Protein AF-T2JU96-F1 (afdb_monomer)

Sequence (62 aa):
MVIGTPAGFIGADVAKERLNDAQIPHITVNGRKGSAVVAAAIVNGLLDLAWQAYGQSESGAR

Radius of gyration: 15.95 Å; Cα contacts (8 Å, |Δi|>4): 52; chains: 1; bounding box: 26×12×52 Å

pLDDT: mean 85.96, std 12.18, range [47.78, 97.44]

Structure (mmCIF, N/CA/C/O backbone):
data_AF-T2JU96-F1
#
_entry.id   AF-T2JU96-F1
#
loop_
_atom_site.group_PDB
_atom_site.id
_atom_site.type_symbol
_atom_site.label_atom_id
_atom_site.label_alt_id
_atom_site.label_comp_id
_atom_site.label_asym_id
_atom_site.label_entity_id
_atom_site.label_seq_id
_atom_site.pdbx_PDB_ins_code
_atom_site.Cartn_x
_atom_site.Cartn_y
_atom_site.Cartn_z
_atom_site.occupancy
_atom_site.B_iso_or_equiv
_atom_site.auth_seq_id
_atom_site.auth_comp_id
_atom_site.auth_asym_id
_atom_site.auth_atom_id
_atom_site.pdbx_PDB_model_num
ATOM 1 N N . MET A 1 1 ? -8.790 -3.924 0.665 1.00 85.69 1 MET A N 1
ATOM 2 C CA . MET A 1 1 ? -7.756 -2.896 0.422 1.00 85.69 1 MET A CA 1
ATOM 3 C C . MET A 1 1 ? -6.468 -3.587 0.005 1.00 85.69 1 MET A C 1
ATOM 5 O O . MET A 1 1 ? -6.202 -4.660 0.532 1.00 85.69 1 MET A O 1
ATOM 9 N N . VAL A 1 2 ? -5.697 -3.009 -0.918 1.00 92.81 2 VAL A N 1
ATOM 10 C CA . VAL A 1 2 ? -4.417 -3.562 -1.407 1.00 92.81 2 VAL A CA 1
ATOM 11 C C . VAL A 1 2 ? -3.269 -2.595 -1.103 1.00 92.81 2 VAL A C 1
ATOM 13 O O . VAL A 1 2 ? -3.420 -1.394 -1.291 1.00 92.81 2 VAL A O 1
ATOM 16 N N . ILE A 1 3 ? -2.115 -3.098 -0.658 1.00 94.19 3 ILE A N 1
ATOM 17 C CA . ILE A 1 3 ? -0.899 -2.287 -0.481 1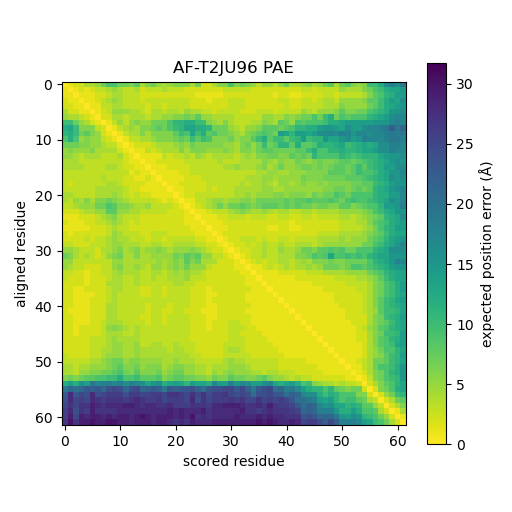.00 94.19 3 ILE A CA 1
ATOM 18 C C . ILE A 1 3 ? 0.145 -2.778 -1.482 1.00 94.19 3 ILE A C 1
ATOM 20 O O . ILE A 1 3 ? 0.674 -3.880 -1.348 1.00 94.19 3 ILE A O 1
ATOM 24 N N . GLY A 1 4 ? 0.413 -1.967 -2.504 1.00 91.88 4 GLY A N 1
ATOM 25 C CA . GLY A 1 4 ? 1.377 -2.269 -3.556 1.00 91.88 4 GLY A CA 1
ATOM 26 C C . GLY A 1 4 ? 2.614 -1.389 -3.437 1.00 91.88 4 GLY A C 1
ATOM 27 O O . GLY A 1 4 ? 2.561 -0.204 -3.737 1.00 91.88 4 GLY A O 1
ATOM 28 N N . THR A 1 5 ? 3.759 -1.955 -3.059 1.00 93.00 5 THR A N 1
ATOM 29 C CA . THR A 1 5 ? 5.037 -1.217 -2.980 1.00 93.00 5 THR A CA 1
ATOM 30 C C . THR A 1 5 ? 6.118 -1.796 -3.904 1.00 93.00 5 THR A C 1
ATOM 32 O O . THR A 1 5 ? 7.247 -2.026 -3.455 1.00 93.00 5 THR A O 1
ATOM 35 N N . PRO A 1 6 ? 5.826 -2.056 -5.198 1.00 88.94 6 PRO A N 1
ATOM 36 C CA . PRO A 1 6 ? 6.810 -2.650 -6.091 1.00 88.94 6 PRO A CA 1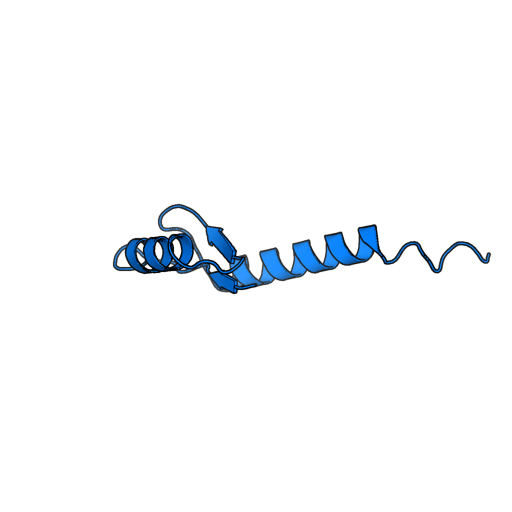
ATOM 37 C C . PRO A 1 6 ? 8.000 -1.701 -6.277 1.00 88.94 6 PRO A C 1
ATOM 39 O O . PRO A 1 6 ? 7.843 -0.529 -6.639 1.00 88.94 6 PRO A O 1
ATOM 42 N N . ALA A 1 7 ? 9.193 -2.228 -6.011 1.00 86.50 7 ALA A N 1
ATOM 43 C CA . ALA A 1 7 ? 10.461 -1.586 -6.315 1.00 86.50 7 ALA A CA 1
ATOM 44 C C . ALA A 1 7 ? 10.881 -1.983 -7.726 1.00 86.50 7 ALA A C 1
ATOM 46 O O . ALA A 1 7 ? 10.802 -3.159 -8.080 1.00 86.50 7 ALA A O 1
ATOM 47 N N . GLY A 1 8 ? 11.368 -1.039 -8.520 1.00 81.69 8 GLY A N 1
ATOM 48 C CA . GLY A 1 8 ? 11.901 -1.395 -9.826 1.00 81.69 8 GLY A CA 1
ATOM 49 C C . GLY A 1 8 ? 11.888 -0.257 -10.823 1.00 81.69 8 GLY A C 1
ATOM 50 O O . GLY A 1 8 ? 11.208 0.751 -10.657 1.00 81.69 8 GLY A O 1
ATOM 51 N N . PHE A 1 9 ? 12.677 -0.454 -11.872 1.00 69.00 9 PHE A N 1
ATOM 52 C CA . PHE A 1 9 ? 12.820 0.476 -12.987 1.00 69.00 9 PHE A CA 1
ATOM 53 C C . PHE A 1 9 ? 12.002 0.039 -14.211 1.00 69.00 9 PHE A C 1
ATOM 55 O O . PHE A 1 9 ? 11.724 0.864 -15.069 1.00 69.00 9 PHE A O 1
ATOM 62 N N . ILE A 1 10 ? 11.620 -1.243 -14.289 1.00 71.88 10 ILE A N 1
ATOM 63 C CA . ILE A 1 10 ? 10.893 -1.846 -15.412 1.00 71.88 10 ILE A CA 1
ATOM 64 C C . ILE A 1 10 ? 9.628 -2.510 -14.856 1.00 71.88 10 ILE A C 1
ATOM 66 O O . ILE A 1 10 ? 9.708 -3.297 -13.917 1.00 71.88 10 ILE A O 1
ATOM 70 N N . GLY A 1 11 ? 8.457 -2.175 -15.403 1.00 72.44 11 GLY A N 1
ATOM 71 C CA . GLY A 1 11 ? 7.171 -2.801 -15.058 1.00 72.44 11 GLY A CA 1
ATOM 72 C C . GLY A 1 11 ? 6.530 -2.351 -13.737 1.00 72.44 11 GLY A C 1
ATOM 73 O O . GLY A 1 11 ? 5.330 -2.550 -13.559 1.00 72.44 11 GLY A O 1
ATOM 74 N N . ALA A 1 12 ? 7.279 -1.696 -12.842 1.00 77.19 12 ALA A N 1
ATOM 75 C CA . ALA A 1 12 ? 6.732 -1.130 -11.606 1.00 77.19 12 ALA A CA 1
ATOM 76 C C . ALA A 1 12 ? 5.664 -0.060 -11.888 1.00 77.19 12 ALA A C 1
ATOM 78 O O . ALA A 1 12 ? 4.653 -0.023 -11.193 1.00 77.19 12 ALA A O 1
ATOM 79 N N . ASP A 1 13 ? 5.856 0.755 -12.926 1.00 80.56 13 ASP A N 1
ATOM 80 C CA . ASP A 1 13 ? 4.893 1.787 -13.323 1.00 80.56 13 ASP A CA 1
ATOM 81 C C . ASP A 1 13 ? 3.621 1.165 -13.924 1.00 80.56 13 ASP A C 1
ATOM 83 O O . ASP A 1 13 ? 2.520 1.517 -13.515 1.00 80.56 13 ASP A O 1
ATOM 87 N N . VAL A 1 14 ? 3.754 0.129 -14.763 1.00 82.81 14 VAL A N 1
ATOM 88 C CA . VAL A 1 14 ? 2.609 -0.609 -15.339 1.00 82.81 14 VAL A CA 1
ATOM 89 C C . VAL A 1 14 ? 1.7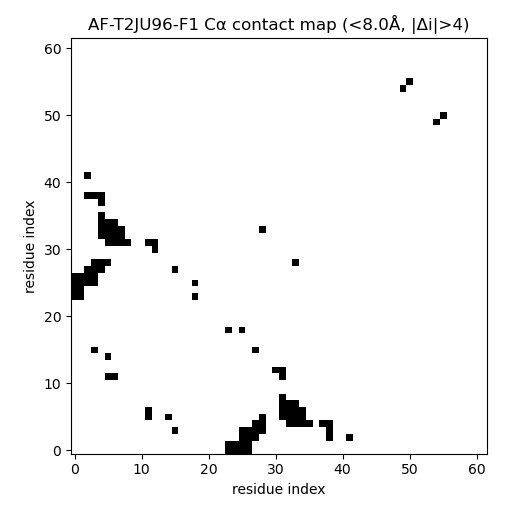68 -1.285 -14.252 1.00 82.81 14 VAL A C 1
ATOM 91 O O . VAL A 1 14 ? 0.540 -1.287 -14.311 1.00 82.81 14 VAL A O 1
ATOM 94 N N . ALA A 1 15 ? 2.410 -1.869 -13.237 1.00 83.56 15 ALA A N 1
ATOM 95 C CA . ALA A 1 15 ? 1.697 -2.459 -12.106 1.00 83.56 15 ALA A CA 1
ATOM 96 C C . ALA A 1 15 ? 0.913 -1.404 -11.304 1.00 83.56 15 ALA A C 1
ATOM 98 O O . ALA A 1 15 ? -0.165 -1.704 -10.796 1.00 83.56 15 ALA A O 1
ATOM 99 N N . LYS A 1 16 ? 1.436 -0.174 -11.208 1.00 84.31 16 LYS A N 1
ATOM 100 C CA . LYS A 1 16 ? 0.786 0.948 -10.515 1.00 84.31 16 LYS A CA 1
ATOM 101 C C . LYS A 1 16 ? -0.368 1.517 -11.318 1.00 84.31 16 LYS A C 1
ATOM 103 O O . LYS A 1 16 ? -1.420 1.730 -10.738 1.00 84.31 16 LYS A O 1
ATOM 108 N N . GLU A 1 17 ? -0.205 1.696 -12.625 1.00 86.12 17 GLU A N 1
ATOM 109 C CA . GLU A 1 17 ? -1.289 2.114 -13.520 1.00 86.12 17 GLU A CA 1
ATOM 110 C C . GLU A 1 17 ? -2.466 1.145 -13.444 1.00 86.12 17 GLU A C 1
ATOM 112 O O . GLU A 1 17 ? -3.581 1.559 -13.153 1.00 86.12 17 GLU A O 1
ATOM 117 N N . ARG A 1 18 ? -2.211 -0.165 -13.538 1.00 87.44 18 ARG A N 1
ATOM 118 C CA . ARG A 1 18 ? -3.269 -1.178 -13.386 1.00 87.44 18 ARG A CA 1
ATOM 119 C C . ARG A 1 18 ? -3.965 -1.127 -12.030 1.00 87.44 18 ARG A C 1
ATOM 121 O O . ARG A 1 18 ? -5.151 -1.425 -11.945 1.00 87.44 18 ARG A O 1
ATOM 128 N N . LEU A 1 19 ? -3.224 -0.818 -10.967 1.00 87.31 19 LEU A N 1
ATOM 129 C CA . LEU A 1 19 ? -3.790 -0.699 -9.627 1.00 87.31 19 LEU A CA 1
ATOM 130 C C . LEU A 1 19 ? -4.604 0.595 -9.472 1.00 87.31 19 LEU A C 1
ATOM 132 O O . LEU A 1 19 ? -5.645 0.562 -8.826 1.00 87.31 19 LEU A O 1
ATOM 136 N N . ASN A 1 20 ? -4.170 1.690 -10.102 1.00 86.44 20 ASN A N 1
ATOM 137 C CA . ASN A 1 20 ? -4.906 2.954 -10.175 1.00 86.44 20 ASN A CA 1
ATOM 138 C C . ASN A 1 20 ? -6.212 2.811 -10.967 1.00 86.44 20 ASN A C 1
ATOM 140 O O . ASN A 1 20 ? -7.231 3.367 -10.566 1.00 86.44 20 ASN A O 1
ATOM 144 N N . ASP A 1 21 ? -6.188 2.037 -12.052 1.00 91.44 21 ASP A N 1
ATOM 145 C CA . ASP A 1 21 ? -7.369 1.735 -12.865 1.00 91.44 21 ASP A CA 1
ATOM 146 C C . ASP A 1 21 ? -8.318 0.749 -12.168 1.00 91.44 21 ASP A C 1
ATOM 148 O O . ASP A 1 21 ? -9.503 0.656 -12.501 1.00 91.44 21 ASP A O 1
ATOM 152 N N . ALA A 1 22 ? -7.821 -0.007 -11.187 1.00 88.88 22 ALA A N 1
ATOM 153 C CA . ALA A 1 22 ? -8.653 -0.909 -10.417 1.00 88.88 22 ALA A CA 1
ATOM 154 C C . ALA A 1 22 ? -9.568 -0.108 -9.476 1.00 88.88 22 ALA A C 1
ATOM 156 O O . ALA A 1 22 ? -9.112 0.670 -8.641 1.00 88.88 22 ALA A O 1
ATOM 157 N N . GLN A 1 23 ? -10.878 -0.367 -9.528 1.00 91.38 23 GLN A N 1
ATOM 158 C CA . GLN A 1 23 ? -11.868 0.234 -8.621 1.00 91.38 23 GLN A CA 1
ATOM 159 C C . GLN A 1 23 ? -11.837 -0.385 -7.209 1.00 91.38 23 GLN A C 1
ATOM 161 O O . GLN A 1 23 ? -12.873 -0.627 -6.591 1.00 91.38 23 GLN A O 1
ATOM 166 N N . ILE A 1 24 ? -10.643 -0.683 -6.697 1.00 93.19 24 ILE A N 1
ATOM 167 C CA . ILE A 1 24 ? -10.426 -1.220 -5.357 1.00 93.19 24 ILE A CA 1
ATOM 168 C C . ILE A 1 24 ? -9.605 -0.222 -4.534 1.00 93.19 24 ILE A C 1
ATOM 170 O O . ILE A 1 24 ? -8.616 0.323 -5.034 1.00 93.19 24 ILE A O 1
ATOM 174 N N . PRO A 1 25 ? -9.953 0.004 -3.254 1.00 94.56 25 PRO A N 1
ATOM 175 C CA . PRO A 1 25 ? -9.139 0.832 -2.377 1.00 94.56 25 PRO A CA 1
ATOM 176 C C . PRO A 1 25 ? -7.717 0.281 -2.277 1.00 9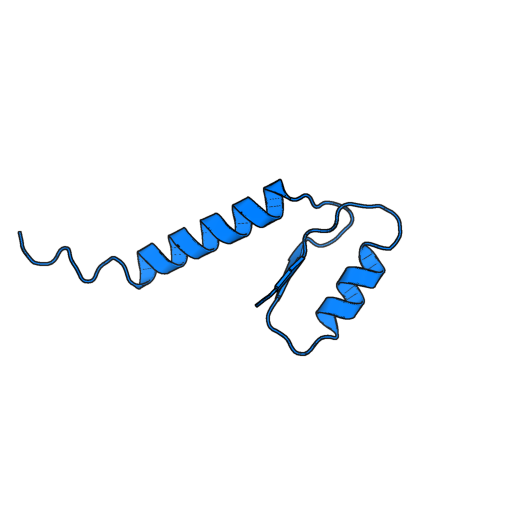4.56 25 PRO A C 1
ATOM 178 O O . PRO A 1 25 ? -7.523 -0.899 -1.947 1.00 94.56 25 PRO A O 1
ATOM 181 N N . HIS A 1 26 ? -6.725 1.127 -2.527 1.00 93.81 26 HIS A N 1
ATOM 182 C CA . HIS A 1 26 ? -5.330 0.727 -2.488 1.00 93.81 26 HIS A CA 1
ATOM 183 C C . HIS A 1 26 ? -4.407 1.852 -2.020 1.00 93.81 26 HIS A C 1
ATOM 185 O O . HIS A 1 26 ? -4.755 3.029 -2.058 1.00 93.81 26 HIS A O 1
ATOM 191 N N . ILE A 1 27 ? -3.213 1.461 -1.582 1.00 94.69 27 ILE A N 1
ATOM 192 C CA . ILE A 1 27 ? -2.109 2.357 -1.242 1.00 94.69 27 ILE A CA 1
ATOM 193 C C . ILE A 1 27 ? -0.896 1.921 -2.064 1.00 94.69 27 ILE A C 1
ATOM 195 O O . ILE A 1 27 ? -0.544 0.739 -2.081 1.00 94.69 27 ILE A O 1
ATOM 199 N N . THR A 1 28 ? -0.250 2.871 -2.738 1.00 92.50 28 THR A N 1
ATOM 200 C CA . THR A 1 28 ? 0.967 2.637 -3.523 1.00 92.50 28 THR A CA 1
ATOM 201 C C . THR A 1 28 ? 1.971 3.773 -3.350 1.00 92.50 28 THR A C 1
ATOM 203 O O . THR A 1 28 ? 1.615 4.875 -2.935 1.00 92.50 28 THR A O 1
ATOM 206 N N . VAL A 1 29 ? 3.245 3.503 -3.641 1.00 89.88 29 VAL A N 1
ATOM 207 C CA . VAL A 1 29 ? 4.322 4.505 -3.599 1.00 89.88 29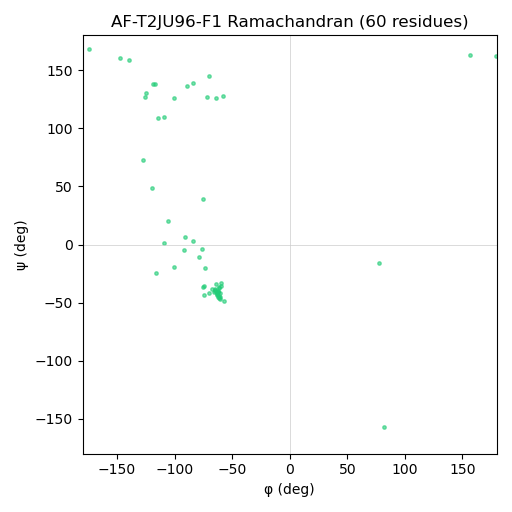 VAL A CA 1
ATOM 208 C C . VAL A 1 29 ? 4.616 4.990 -5.013 1.00 89.88 29 VAL A C 1
ATOM 210 O O . VAL A 1 29 ? 4.935 4.187 -5.892 1.00 89.88 29 VAL A O 1
ATOM 213 N N . ASN A 1 30 ? 4.570 6.304 -5.228 1.00 85.94 30 ASN A N 1
ATOM 214 C CA . ASN A 1 30 ? 4.867 6.903 -6.529 1.00 85.94 30 ASN A CA 1
ATOM 215 C C . ASN A 1 30 ? 6.361 6.802 -6.893 1.00 85.94 30 ASN A C 1
ATOM 217 O O . ASN A 1 30 ? 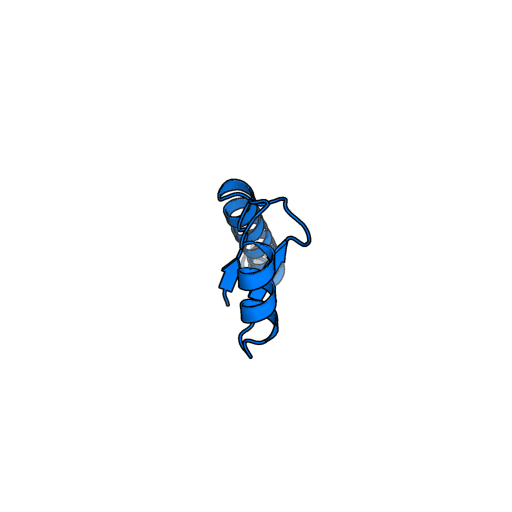7.248 6.913 -6.042 1.00 85.94 30 ASN A O 1
ATOM 221 N N . GLY A 1 31 ? 6.644 6.624 -8.187 1.00 84.19 31 GLY A N 1
ATOM 222 C CA . GLY A 1 31 ? 8.002 6.510 -8.730 1.00 84.19 31 GLY A CA 1
ATOM 223 C C .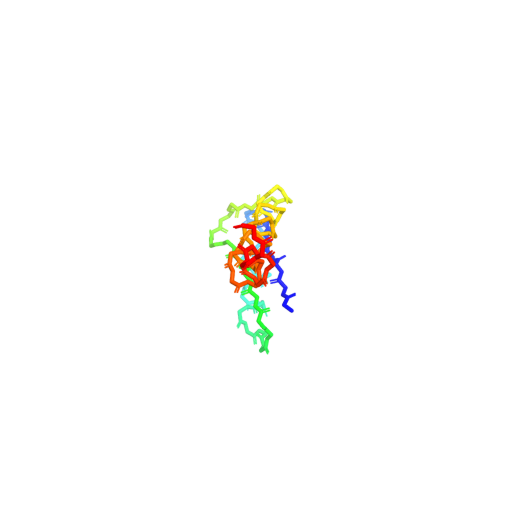 GLY A 1 31 ? 8.602 5.109 -8.586 1.00 84.19 31 GLY A C 1
ATOM 224 O O . GLY A 1 31 ? 7.892 4.128 -8.454 1.00 84.19 31 GLY A O 1
ATOM 225 N N . ARG A 1 32 ? 9.931 4.982 -8.602 1.00 85.25 32 ARG A N 1
ATOM 226 C CA . ARG A 1 32 ? 10.614 3.665 -8.675 1.00 85.25 32 ARG A CA 1
ATOM 227 C C . ARG A 1 32 ? 10.955 3.042 -7.316 1.00 85.25 32 ARG A C 1
ATOM 229 O O . ARG A 1 32 ? 11.495 1.938 -7.248 1.00 85.25 32 ARG A O 1
ATOM 236 N N . LYS A 1 33 ? 10.693 3.774 -6.229 1.00 87.69 33 LYS A N 1
ATOM 237 C CA . LYS A 1 33 ? 11.001 3.348 -4.859 1.00 87.69 33 LYS A CA 1
ATOM 238 C C . LYS A 1 33 ? 9.876 2.467 -4.320 1.00 87.69 33 LYS A C 1
ATOM 240 O O . LYS A 1 33 ? 8.701 2.760 -4.511 1.00 87.69 33 LYS A O 1
ATOM 245 N N . GLY A 1 34 ? 10.261 1.413 -3.618 1.00 89.25 34 GLY A N 1
ATOM 246 C CA . GLY A 1 34 ? 9.358 0.455 -2.997 1.00 89.25 34 GLY A CA 1
ATOM 247 C C . GLY A 1 34 ? 10.165 -0.633 -2.300 1.00 89.25 34 GLY A C 1
ATOM 248 O O . GLY A 1 34 ? 11.363 -0.764 -2.547 1.00 89.25 34 GLY A O 1
ATOM 249 N N . SER A 1 35 ? 9.535 -1.371 -1.395 1.00 93.44 35 SER A N 1
ATOM 250 C CA . SER A 1 35 ? 10.050 -2.619 -0.822 1.00 93.44 35 SER A CA 1
ATOM 251 C C . SER A 1 35 ? 8.980 -3.250 0.068 1.00 93.44 35 SER A C 1
ATOM 253 O O . SER A 1 35 ? 7.998 -2.599 0.443 1.00 93.44 35 SER A O 1
ATOM 255 N N . ALA A 1 36 ? 9.203 -4.500 0.473 1.00 93.88 36 ALA A N 1
ATOM 256 C CA . ALA A 1 36 ? 8.387 -5.149 1.497 1.00 93.88 36 ALA A CA 1
ATOM 257 C C . ALA A 1 36 ? 8.424 -4.394 2.841 1.00 93.88 36 ALA A C 1
ATOM 259 O O . ALA A 1 36 ? 7.411 -4.320 3.529 1.00 93.88 36 ALA A O 1
ATOM 260 N N . VAL A 1 37 ? 9.558 -3.766 3.183 1.00 96.19 37 VAL A N 1
ATOM 261 C CA . VAL A 1 37 ? 9.696 -2.958 4.409 1.00 96.19 37 VAL A CA 1
ATOM 262 C C . VAL A 1 37 ? 8.743 -1.764 4.381 1.00 96.19 37 VAL A C 1
ATOM 264 O O . VAL A 1 37 ? 8.093 -1.474 5.380 1.00 96.19 37 VAL A O 1
ATOM 267 N N . VAL A 1 38 ? 8.603 -1.105 3.227 1.00 94.88 38 VAL A N 1
ATOM 268 C CA . VAL A 1 38 ? 7.653 0.006 3.080 1.00 94.88 38 VAL A CA 1
ATOM 269 C C . VAL A 1 38 ? 6.209 -0.482 3.218 1.00 94.88 38 VAL A C 1
ATOM 271 O O . VAL A 1 38 ? 5.419 0.175 3.886 1.00 94.88 38 VAL A O 1
ATOM 274 N N . ALA A 1 39 ? 5.863 -1.646 2.653 1.00 95.38 39 ALA A N 1
ATOM 275 C CA . ALA A 1 39 ? 4.525 -2.218 2.830 1.00 95.38 39 ALA A CA 1
ATOM 276 C C . ALA A 1 39 ? 4.225 -2.517 4.306 1.00 95.38 39 ALA A C 1
ATOM 278 O O . ALA A 1 39 ? 3.167 -2.132 4.798 1.00 95.38 39 ALA A O 1
ATOM 279 N N . ALA A 1 40 ? 5.166 -3.140 5.022 1.00 97.19 40 ALA A N 1
ATOM 280 C CA . ALA A 1 40 ? 5.023 -3.415 6.450 1.00 97.19 40 ALA A CA 1
ATOM 281 C C . ALA A 1 40 ? 4.856 -2.125 7.270 1.00 97.19 40 ALA A C 1
ATOM 283 O O . ALA A 1 40 ? 3.989 -2.056 8.136 1.00 97.19 40 ALA A O 1
ATOM 284 N N . ALA A 1 41 ? 5.621 -1.075 6.957 1.00 97.31 41 ALA A N 1
ATOM 285 C CA . ALA A 1 41 ? 5.491 0.222 7.617 1.00 97.31 41 ALA A CA 1
ATOM 286 C C . ALA A 1 41 ? 4.110 0.866 7.391 1.00 97.31 41 ALA A C 1
ATOM 288 O O . ALA A 1 41 ? 3.537 1.415 8.328 1.00 97.31 41 ALA A O 1
ATOM 289 N N . ILE A 1 42 ? 3.550 0.762 6.178 1.00 96.81 42 ILE A N 1
ATOM 290 C CA . ILE A 1 42 ? 2.189 1.242 5.879 1.00 96.81 42 ILE A CA 1
ATOM 291 C C . ILE A 1 42 ? 1.158 0.479 6.718 1.00 96.81 42 ILE A C 1
ATOM 293 O O . ILE A 1 42 ? 0.276 1.100 7.305 1.00 96.81 42 ILE A O 1
ATOM 297 N N . VAL A 1 43 ? 1.274 -0.852 6.807 1.00 96.75 43 VAL A N 1
ATOM 298 C CA . VAL A 1 43 ? 0.379 -1.674 7.640 1.00 96.75 43 VAL A CA 1
ATOM 299 C C . VAL A 1 43 ? 0.469 -1.264 9.107 1.00 96.75 43 VAL A C 1
ATOM 301 O O . VAL A 1 43 ? -0.565 -1.045 9.730 1.00 96.75 43 VAL A O 1
ATOM 304 N N . ASN A 1 44 ? 1.680 -1.099 9.643 1.00 97.44 44 ASN A N 1
ATOM 305 C CA . ASN A 1 44 ? 1.875 -0.681 11.031 1.00 97.44 44 ASN A CA 1
ATOM 306 C C . ASN A 1 44 ? 1.257 0.698 11.298 1.00 97.44 44 ASN A C 1
ATOM 308 O O . ASN A 1 44 ? 0.504 0.848 12.252 1.00 97.44 44 ASN A O 1
ATOM 312 N N . GLY A 1 45 ? 1.474 1.675 10.413 1.00 97.38 45 GLY A N 1
ATOM 313 C CA . GLY A 1 45 ? 0.857 2.997 10.553 1.00 97.38 45 GLY A CA 1
ATOM 314 C C . GLY A 1 45 ? -0.676 2.955 10.514 1.00 97.38 45 GLY A C 1
ATOM 315 O O . GLY A 1 45 ? -1.333 3.677 11.258 1.00 97.38 45 GLY A O 1
ATOM 316 N N . LEU A 1 46 ? -1.269 2.083 9.692 1.00 96.50 46 LEU A N 1
ATOM 317 C CA . LEU A 1 46 ? -2.722 1.881 9.677 1.00 96.50 46 LEU A CA 1
ATOM 318 C C . LEU A 1 46 ? -3.237 1.244 10.972 1.00 96.50 46 LEU A C 1
ATOM 320 O O . LEU A 1 46 ? -4.306 1.628 11.443 1.00 96.50 46 LEU A O 1
ATOM 324 N N . LEU A 1 47 ? -2.495 0.293 11.546 1.00 96.12 47 LEU A N 1
ATOM 325 C CA . LEU A 1 47 ? -2.823 -0.296 12.845 1.00 96.12 47 LEU A CA 1
ATOM 326 C C . LEU A 1 47 ? -2.767 0.757 13.955 1.00 96.12 47 LEU A C 1
ATOM 328 O O . LEU A 1 47 ? -3.699 0.831 14.751 1.00 96.12 47 LEU A O 1
ATOM 332 N N . ASP A 1 48 ? -1.742 1.609 13.961 1.00 97.19 48 ASP A N 1
ATOM 333 C CA . ASP A 1 48 ? -1.617 2.702 14.929 1.00 97.19 48 ASP A CA 1
ATOM 334 C C . ASP A 1 48 ? -2.789 3.688 14.814 1.00 97.19 48 ASP A C 1
ATOM 336 O O . ASP A 1 48 ? -3.379 4.073 15.824 1.00 97.19 48 ASP A O 1
ATOM 340 N N . LEU A 1 49 ? -3.176 4.063 13.589 1.00 95.75 49 LEU A N 1
ATOM 341 C CA . LEU A 1 49 ? -4.339 4.923 13.344 1.00 95.75 49 LEU A CA 1
ATOM 342 C C . LEU A 1 49 ? -5.646 4.265 13.803 1.00 95.75 49 LEU A C 1
ATOM 344 O O . LEU A 1 49 ? -6.479 4.921 14.428 1.00 95.75 49 LEU A O 1
ATOM 348 N N . ALA A 1 50 ? -5.824 2.969 13.534 1.00 94.94 50 ALA A N 1
ATOM 349 C CA . ALA A 1 50 ? -6.986 2.223 14.003 1.00 94.94 50 ALA A CA 1
ATOM 350 C C . ALA A 1 50 ? -7.025 2.168 15.537 1.00 94.94 50 ALA A C 1
ATOM 352 O O . ALA A 1 50 ? -8.076 2.386 16.137 1.00 94.94 50 ALA A O 1
ATOM 353 N N . TRP A 1 51 ? -5.883 1.947 16.187 1.00 94.25 51 TRP A N 1
ATOM 354 C CA . TRP A 1 51 ? -5.797 1.945 17.642 1.00 94.25 51 TRP A CA 1
ATOM 355 C C . TRP A 1 51 ? -6.109 3.319 18.241 1.00 94.25 51 TRP A C 1
ATOM 357 O O . TRP A 1 51 ? -6.826 3.411 19.230 1.00 94.25 51 TRP A O 1
ATOM 367 N N . GLN A 1 52 ? -5.647 4.407 17.628 1.00 93.31 52 GLN A N 1
ATOM 368 C CA . GLN A 1 52 ? -5.985 5.761 18.078 1.00 93.31 52 GLN A CA 1
ATOM 369 C C . GLN A 1 52 ? -7.480 6.068 17.933 1.00 93.31 52 GLN A C 1
ATOM 371 O O . GLN A 1 52 ? -8.057 6.718 18.807 1.00 93.31 52 GLN A O 1
ATOM 376 N N . ALA A 1 53 ? -8.104 5.590 16.853 1.00 92.50 53 ALA A N 1
ATOM 377 C CA . ALA A 1 53 ? -9.518 5.815 16.572 1.00 92.50 53 ALA A CA 1
ATOM 378 C C . ALA A 1 53 ? -10.457 4.954 17.436 1.00 92.50 53 ALA A C 1
ATOM 380 O O . ALA A 1 53 ? -11.519 5.428 17.832 1.00 92.50 53 ALA A O 1
ATOM 381 N N . TYR A 1 54 ? -10.080 3.705 17.735 1.00 88.44 54 TYR A N 1
ATOM 382 C CA . TYR A 1 54 ? -10.963 2.722 18.383 1.00 88.44 54 TYR A CA 1
ATOM 383 C C . TYR A 1 54 ? -10.495 2.261 19.776 1.00 88.44 54 TYR A C 1
ATOM 385 O O . TYR A 1 54 ? -11.314 1.858 20.601 1.00 88.44 54 TYR A O 1
ATOM 393 N N . GLY A 1 55 ? -9.199 2.346 20.076 1.00 74.44 55 GLY A N 1
ATOM 394 C CA . GLY A 1 55 ? -8.585 1.873 21.324 1.00 74.44 55 GLY A CA 1
ATOM 395 C C . GLY A 1 55 ? -8.817 2.772 22.544 1.00 74.44 55 GLY A C 1
ATOM 396 O O . GLY A 1 55 ? -8.434 2.410 23.651 1.00 74.44 55 GLY A O 1
ATOM 397 N N . GLN A 1 56 ? -9.470 3.928 22.383 1.00 63.34 56 GLN A N 1
ATOM 398 C CA . GLN A 1 56 ? -9.803 4.833 23.495 1.00 63.34 56 GLN A CA 1
ATOM 399 C C . GLN A 1 56 ? -11.103 4.464 24.236 1.00 63.34 56 GLN A C 1
ATOM 401 O O . GLN A 1 56 ? -11.485 5.168 25.168 1.00 63.34 56 GLN A O 1
ATOM 406 N N . SER A 1 57 ? -11.780 3.366 23.876 1.00 60.28 57 SER A N 1
ATOM 407 C CA . SER A 1 57 ? -13.025 2.964 24.556 1.00 60.28 57 SER A CA 1
ATOM 408 C C . SER A 1 57 ? -12.830 2.264 25.915 1.00 60.28 57 SER A C 1
ATOM 410 O O . SER A 1 57 ? -13.796 2.145 26.662 1.00 60.28 57 SER A O 1
ATOM 412 N N . GLU A 1 58 ? -11.604 1.872 26.292 1.00 60.50 58 GLU A N 1
ATOM 413 C CA . GLU A 1 58 ? -11.354 1.077 27.515 1.00 60.50 58 GLU A CA 1
ATOM 414 C C . GLU A 1 58 ? -10.651 1.815 28.673 1.00 60.50 58 GLU A C 1
ATOM 416 O O . GLU A 1 58 ? -10.455 1.223 29.731 1.00 60.50 58 GLU A O 1
ATOM 421 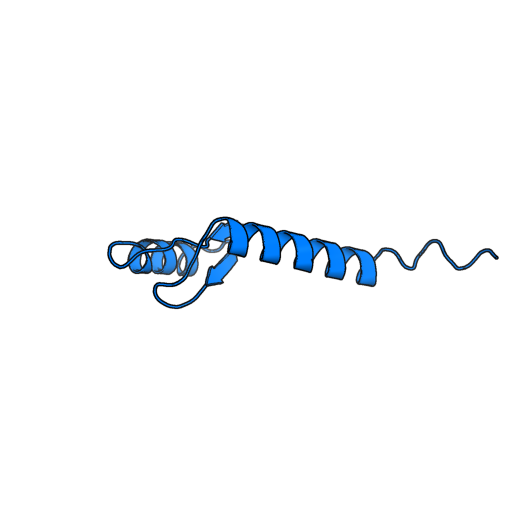N N . SER A 1 59 ? -10.317 3.107 28.555 1.00 58.03 59 SER A N 1
ATOM 422 C CA . SER A 1 59 ? -9.590 3.835 29.624 1.00 58.03 59 SER A CA 1
ATOM 423 C C . SER A 1 59 ? -10.444 4.820 30.440 1.00 58.03 59 SER A C 1
ATOM 425 O O . SER A 1 59 ? -9.916 5.718 31.089 1.00 58.03 59 SER A O 1
ATOM 427 N N . GLY A 1 60 ? -11.770 4.653 30.430 1.00 56.19 60 GLY A N 1
ATOM 428 C CA . GLY A 1 60 ? -12.713 5.439 31.243 1.00 56.19 60 GLY A CA 1
ATOM 429 C C . GLY A 1 60 ? -13.038 4.850 32.623 1.00 56.19 60 GLY A C 1
ATOM 430 O O . GLY A 1 60 ? -13.919 5.367 33.303 1.00 56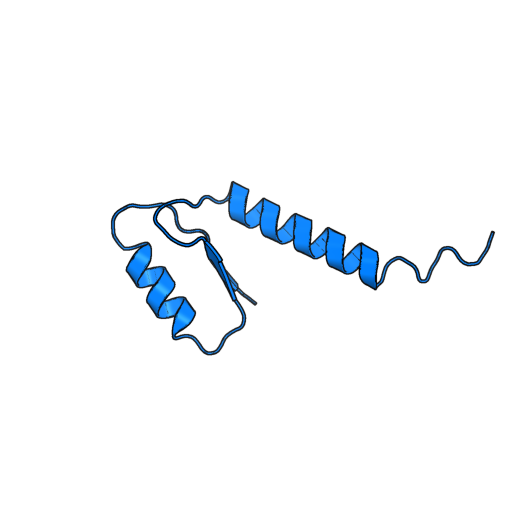.19 60 GLY A O 1
ATOM 431 N N . ALA A 1 61 ? -12.375 3.769 33.038 1.00 56.78 61 ALA A N 1
ATOM 432 C CA . ALA A 1 61 ? -12.597 3.134 34.335 1.00 56.78 61 ALA A CA 1
ATOM 433 C C . ALA A 1 61 ? -11.276 2.962 35.089 1.00 56.78 61 ALA A C 1
ATOM 435 O O . ALA A 1 61 ? -10.758 1.851 35.191 1.00 56.78 61 ALA A O 1
ATOM 436 N N . ARG A 1 62 ? -10.723 4.068 35.593 1.00 47.78 62 ARG A N 1
ATOM 437 C CA . ARG A 1 62 ? -9.778 4.104 36.716 1.00 47.78 62 ARG A CA 1
ATOM 438 C C . ARG A 1 62 ? -9.713 5.501 37.308 1.00 47.78 62 ARG A C 1
ATOM 440 O O . ARG A 1 62 ? -9.587 6.457 36.516 1.00 47.78 62 ARG A O 1
#

InterPro domains:
  IPR003722 Cobalamin biosynthesis precorrin-8X methylmutase CobH/CbiC [PF02570] (1-48)
  IPR036588 Precorrin-8X methylmutase CobH/CbiC superfamily [G3DSA:3.40.50.10230] (1-61)
  IPR036588 Precorrin-8X methylmutase CobH/CbiC superfamily [SSF63965] (1-53)

Secondary structure (DSSP, 8-state):
-EEE----SSSHHHHHHHHHHSSS-EEE-SSS---HHHHHHHHHHHHHHHHHHHGGGS-S--

Solvent-accessible surface area (backbone atoms only — not comparable to full-atom values): 3797 Å² total; per-residue (Å²): 122,47,76,50,32,58,52,36,94,72,63,34,65,60,57,47,51,57,48,69,72,38,100,55,63,66,48,70,54,82,73,52,53,48,35,71,66,56,43,51,51,52,52,50,53,51,51,54,52,48,42,67,74,60,60,70,78,77,74,86,81,126

Mean predicted aligned error: 6.68 Å

Organism: NCBI:txid1284629

Foldseek 3Di:
DEEDFAADDPCSVVVVVVVVVDPDDYHYDPDRGGDVVVSVVVVVVVVVVVCVVPVVPPPPPD